Protein AF-A0A938CR39-F1 (afdb_monomer)

Radius of gyration: 12.02 Å; Cα contacts (8 Å, |Δi|>4): 51; chains: 1; bounding box: 31×24×24 Å

Foldseek 3Di:
DQDPVCCVVCVVVVVVCVVVVHDDDDDHDHCPPHVVVLVVCVVCVVVVPHDDDDDDDDDVRPSVD

Sequence (65 aa):
MGSQSDWPTMKHAADTLAALDVGAETFIVSAHRTPERLFEFAKSAKSKGFKVIIAGAGGAAHLPG

Secondary structure (DSSP, 8-state):
---GGGHHHHHHHHHHHHHTT---------TTT-HHHHHHHHHHHTTTT---------SS--S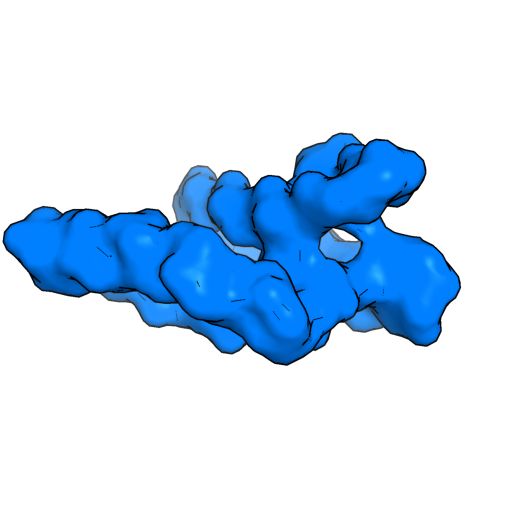--

Nearest PDB structures (foldseek):
  6o55-assembly1_A  TM=1.005E+00  e=5.098E-05  Legionella pneumophila subsp. pneumophila str. Philadelphia 1
  4zc8-assembly1_A  TM=1.002E+00  e=1.185E-04  Acetobacter aceti 1023
  5clh-assembly1_A  TM=1.002E+00  e=1.271E-04  Acetobacter aceti 1023
  3oow-assembly1_D  TM=1.006E+00  e=1.570E-04  Francisella tularensis subsp. tularensis
  2nsh-assembly1_A  TM=9.962E-01  e=2.95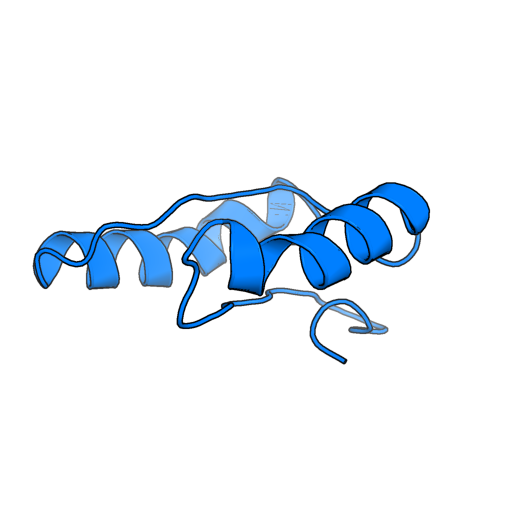6E-04  Escherichia coli

pLDDT: mean 97.73, std 0.87, range [94.0, 98.75]

Mean predicted aligned error: 1.89 Å

Solvent-accessible surface area (backbone atoms only — not comparable to full-atom values): 4099 Å² total; per-residue (Å²): 45,50,4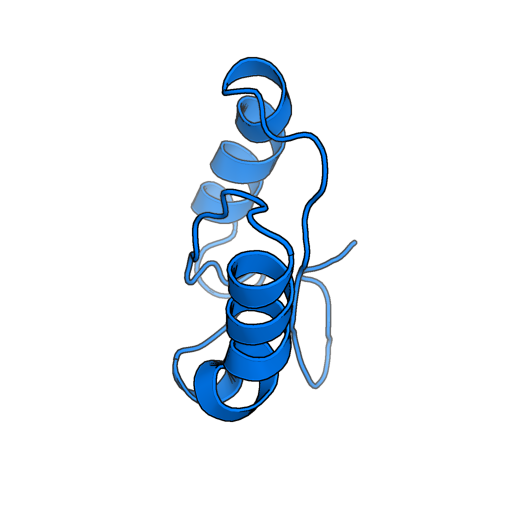4,78,86,47,41,86,64,52,45,57,57,52,54,51,31,53,75,68,75,44,90,83,86,89,60,79,48,20,55,87,84,36,44,66,62,40,52,53,46,66,73,42,35,62,81,74,64,55,87,77,84,84,61,51,63,70,88,87,53,58,61,70,113

Structure (mmCIF, N/CA/C/O backbone):
data_AF-A0A938CR39-F1
#
_entry.id   AF-A0A938CR39-F1
#
loop_
_atom_site.group_PDB
_atom_site.id
_atom_site.type_symbol
_atom_site.label_atom_id
_atom_site.label_alt_id
_atom_site.label_comp_id
_atom_site.label_asym_id
_atom_site.label_entity_id
_atom_site.label_seq_id
_atom_site.pdbx_PDB_ins_code
_atom_site.Cartn_x
_atom_site.Cartn_y
_atom_site.Cartn_z
_atom_site.occupancy
_atom_site.B_iso_or_equiv
_atom_site.auth_seq_id
_atom_site.auth_comp_id
_atom_site.auth_asym_id
_atom_site.auth_atom_id
_atom_site.pdbx_PDB_model_num
ATOM 1 N N . MET A 1 1 ? 2.949 0.940 -3.469 1.00 98.19 1 MET A N 1
ATOM 2 C CA . MET A 1 1 ? 3.935 0.175 -4.274 1.00 98.19 1 MET A CA 1
ATOM 3 C C . MET A 1 1 ? 4.746 1.123 -5.142 1.00 98.19 1 MET A C 1
ATOM 5 O O . MET A 1 1 ? 4.279 2.236 -5.371 1.00 98.19 1 MET A O 1
ATOM 9 N N . GLY A 1 2 ? 5.934 0.719 -5.596 1.00 97.62 2 GLY A N 1
ATOM 10 C CA . GLY A 1 2 ? 6.875 1.595 -6.308 1.00 97.62 2 GLY A CA 1
ATOM 11 C C . GLY A 1 2 ? 6.559 1.826 -7.789 1.00 97.62 2 GLY A C 1
ATOM 12 O O . GLY A 1 2 ? 6.998 2.829 -8.366 1.00 97.62 2 GLY A O 1
ATOM 13 N N . SER A 1 3 ? 5.816 0.908 -8.406 1.00 97.44 3 SER A N 1
ATOM 14 C CA . SER A 1 3 ? 5.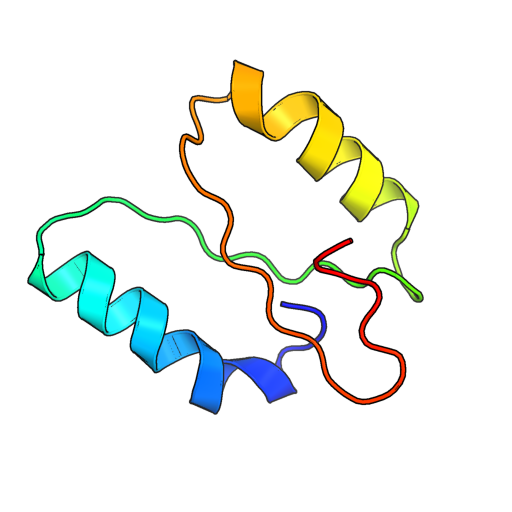530 0.874 -9.840 1.00 97.44 3 SER A CA 1
ATOM 15 C C . SER A 1 3 ? 4.166 0.243 -10.132 1.00 97.44 3 SER A C 1
ATOM 17 O O . SER A 1 3 ? 3.700 -0.608 -9.381 1.00 97.44 3 SER A O 1
ATOM 19 N N . GLN A 1 4 ? 3.549 0.589 -11.268 1.00 97.75 4 GLN A N 1
ATOM 20 C CA . GLN A 1 4 ? 2.363 -0.127 -11.770 1.00 97.75 4 GLN A CA 1
ATOM 21 C C . GLN A 1 4 ? 2.654 -1.610 -12.028 1.00 97.75 4 GLN A C 1
ATOM 23 O O . GLN A 1 4 ? 1.784 -2.453 -11.840 1.00 97.75 4 GLN A O 1
ATOM 28 N N . SER A 1 5 ? 3.895 -1.936 -12.401 1.00 98.06 5 SER A N 1
ATOM 29 C CA . SER A 1 5 ? 4.341 -3.318 -12.603 1.00 98.06 5 SER A CA 1
ATOM 30 C C . SER A 1 5 ? 4.269 -4.180 -11.338 1.00 98.06 5 SER A C 1
ATOM 32 O O . SER A 1 5 ? 4.269 -5.399 -11.454 1.00 98.06 5 SER A O 1
ATOM 34 N N . ASP A 1 6 ? 4.186 -3.577 -10.147 1.00 98.38 6 ASP A N 1
ATOM 35 C CA . ASP A 1 6 ? 4.048 -4.308 -8.881 1.00 98.38 6 ASP A CA 1
ATOM 36 C C . ASP A 1 6 ? 2.590 -4.740 -8.622 1.00 98.38 6 ASP A C 1
ATOM 38 O O . ASP A 1 6 ? 2.331 -5.602 -7.777 1.00 98.38 6 ASP A O 1
ATOM 42 N N . TRP A 1 7 ? 1.620 -4.148 -9.333 1.00 98.31 7 TRP A N 1
ATOM 43 C CA . TRP A 1 7 ? 0.190 -4.353 -9.091 1.00 98.31 7 TRP A CA 1
ATOM 44 C C . TRP A 1 7 ? -0.269 -5.812 -9.197 1.00 98.31 7 TRP A C 1
ATOM 46 O O . TRP A 1 7 ? -0.998 -6.245 -8.304 1.00 98.31 7 TRP A O 1
ATOM 56 N N . PRO A 1 8 ? 0.164 -6.617 -10.191 1.00 98.44 8 PRO A N 1
ATOM 57 C CA . PRO A 1 8 ? -0.243 -8.018 -10.276 1.00 98.44 8 PRO A CA 1
ATOM 58 C C . PRO A 1 8 ? 0.035 -8.822 -9.000 1.00 98.44 8 PRO A C 1
ATOM 60 O O . PRO A 1 8 ? -0.746 -9.723 -8.693 1.00 98.44 8 PRO A O 1
ATOM 63 N N . THR A 1 9 ? 1.085 -8.469 -8.249 1.00 98.50 9 THR A N 1
ATOM 64 C CA . THR A 1 9 ? 1.420 -9.058 -6.944 1.00 98.50 9 THR A CA 1
ATOM 65 C C . THR A 1 9 ? 0.657 -8.373 -5.812 1.00 98.50 9 THR A C 1
ATOM 67 O O . THR A 1 9 ? 0.026 -9.033 -4.990 1.00 98.50 9 THR A O 1
ATOM 70 N N . MET A 1 10 ? 0.676 -7.039 -5.770 1.00 98.50 10 MET A N 1
ATOM 71 C CA . MET A 1 10 ? 0.079 -6.274 -4.670 1.00 98.50 10 MET A CA 1
ATOM 72 C C . MET A 1 10 ? -1.448 -6.375 -4.609 1.00 98.50 10 MET A C 1
ATOM 74 O O . MET A 1 10 ? -2.009 -6.225 -3.522 1.00 98.50 10 MET A O 1
ATOM 78 N N . LYS A 1 11 ? -2.120 -6.682 -5.728 1.00 98.38 11 LYS A N 1
ATOM 79 C CA . LYS A 1 11 ? -3.576 -6.886 -5.760 1.00 98.38 11 LYS A CA 1
ATOM 80 C C . LYS A 1 11 ? -4.026 -7.984 -4.799 1.00 98.38 11 LYS A C 1
ATOM 82 O O . LYS A 1 11 ? -5.080 -7.856 -4.206 1.00 98.38 11 LYS A O 1
ATOM 87 N N . HIS A 1 12 ? -3.194 -9.001 -4.551 1.00 98.69 12 HIS A N 1
ATOM 88 C CA . HIS A 1 12 ? -3.534 -10.075 -3.617 1.00 98.69 12 HIS A CA 1
ATOM 89 C C . HIS A 1 12 ? -3.774 -9.552 -2.194 1.00 98.69 12 HIS A C 1
ATOM 91 O O . HIS A 1 12 ? -4.662 -10.045 -1.502 1.00 98.69 12 HIS A O 1
ATOM 97 N N . ALA A 1 13 ? -3.032 -8.523 -1.769 1.00 98.62 13 ALA A N 1
ATOM 98 C CA . ALA A 1 13 ? -3.272 -7.866 -0.488 1.00 98.62 13 ALA A CA 1
ATOM 99 C C . ALA A 1 13 ? -4.583 -7.065 -0.505 1.00 98.62 13 ALA A C 1
ATOM 101 O O . ALA A 1 13 ? -5.359 -7.162 0.439 1.00 98.62 13 ALA A O 1
ATOM 102 N N . ALA A 1 14 ? -4.850 -6.317 -1.581 1.00 98.44 14 ALA A N 1
ATOM 103 C CA . ALA A 1 14 ? -6.091 -5.555 -1.731 1.00 98.44 14 ALA A CA 1
ATOM 104 C C . ALA A 1 14 ? -7.329 -6.471 -1.744 1.00 98.44 14 ALA A C 1
ATOM 106 O O . ALA A 1 14 ? -8.270 -6.227 -0.995 1.00 98.44 14 ALA A O 1
ATOM 107 N N . ASP A 1 15 ? -7.286 -7.562 -2.513 1.00 98.62 15 ASP A N 1
ATOM 108 C CA . ASP A 1 15 ? -8.357 -8.558 -2.607 1.00 98.62 15 ASP A CA 1
ATOM 109 C C . ASP A 1 15 ? -8.603 -9.239 -1.251 1.00 98.62 15 ASP A C 1
ATOM 111 O O . ASP A 1 15 ? -9.748 -9.432 -0.845 1.00 98.62 15 ASP A O 1
ATOM 115 N N . THR A 1 16 ? -7.533 -9.559 -0.511 1.00 98.69 16 THR A N 1
ATOM 116 C CA . THR A 1 16 ? -7.641 -10.148 0.835 1.00 98.69 16 THR A CA 1
ATOM 117 C C . THR A 1 16 ? -8.278 -9.174 1.824 1.00 98.69 16 THR A C 1
ATOM 119 O O . THR A 1 16 ? -9.152 -9.568 2.591 1.00 98.69 16 THR A O 1
ATOM 122 N N . LEU A 1 17 ? -7.874 -7.899 1.809 1.00 98.62 17 LEU A N 1
ATOM 123 C CA . LEU A 1 1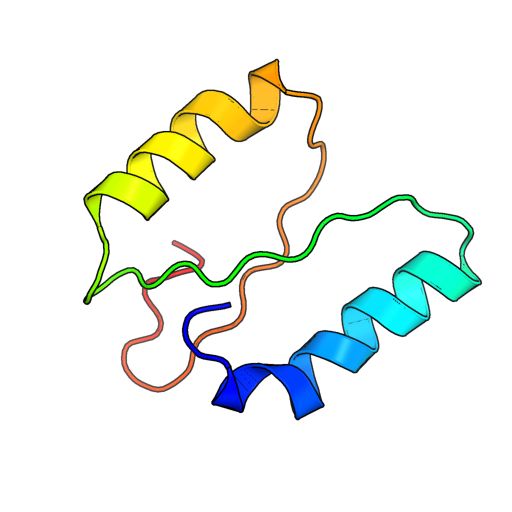7 ? -8.463 -6.874 2.676 1.00 98.62 17 LEU A CA 1
ATOM 124 C C . LEU A 1 17 ? -9.942 -6.648 2.343 1.00 98.62 17 LEU A C 1
ATOM 126 O O . LEU A 1 17 ? -10.759 -6.587 3.256 1.00 98.62 17 LEU A O 1
ATOM 130 N N . ALA A 1 18 ? -10.297 -6.616 1.056 1.00 98.38 18 ALA A N 1
ATOM 131 C CA . ALA A 1 18 ? -11.684 -6.514 0.616 1.00 98.38 18 ALA A CA 1
ATOM 132 C C . ALA A 1 18 ? -12.529 -7.717 1.074 1.00 98.38 18 ALA A C 1
ATOM 134 O O . ALA A 1 18 ? -13.635 -7.530 1.573 1.00 98.38 18 ALA A O 1
ATOM 135 N N . ALA A 1 19 ? -12.002 -8.943 0.977 1.00 98.75 19 ALA A N 1
ATOM 136 C CA . ALA A 1 19 ? -12.687 -10.150 1.452 1.00 98.75 19 ALA A CA 1
ATOM 137 C C . ALA A 1 19 ? -12.913 -10.169 2.976 1.00 98.75 19 ALA A C 1
ATOM 139 O O . ALA A 1 19 ? -13.816 -10.851 3.457 1.00 98.75 19 ALA A O 1
ATOM 140 N N . LEU A 1 20 ? -12.098 -9.427 3.729 1.00 98.62 20 LEU A N 1
ATOM 141 C CA . LEU A 1 20 ? -12.205 -9.266 5.180 1.00 98.62 20 LEU A CA 1
ATOM 142 C C . LEU A 1 20 ? -13.012 -8.023 5.595 1.00 98.62 20 LEU A C 1
ATOM 144 O O . LEU A 1 20 ? -13.069 -7.725 6.785 1.00 98.62 20 LEU A O 1
ATOM 148 N N . ASP A 1 21 ? -13.598 -7.297 4.637 1.00 98.38 21 ASP A N 1
ATOM 149 C CA . ASP A 1 21 ? -14.295 -6.020 4.849 1.00 98.38 21 ASP A CA 1
ATOM 150 C C . ASP A 1 21 ? -13.417 -4.949 5.533 1.00 98.38 21 ASP A C 1
ATOM 152 O O . ASP A 1 21 ? -13.848 -4.160 6.375 1.00 98.38 21 ASP A O 1
ATOM 156 N N . VAL A 1 22 ? -12.129 -4.922 5.174 1.00 98.44 22 VAL A N 1
ATOM 157 C CA . VAL A 1 22 ? -11.166 -3.924 5.648 1.00 98.44 22 VAL A CA 1
ATOM 158 C C . VAL A 1 22 ? -10.946 -2.877 4.561 1.00 98.44 22 VAL A C 1
ATOM 160 O O . VAL A 1 22 ? -10.306 -3.139 3.542 1.00 98.44 22 VAL A O 1
ATOM 163 N N . GLY A 1 23 ? -11.435 -1.657 4.799 1.00 97.62 23 GLY A N 1
ATOM 164 C CA . GLY A 1 23 ? -11.221 -0.522 3.901 1.00 97.62 23 GLY A CA 1
ATOM 165 C C . GLY A 1 23 ? -9.732 -0.209 3.703 1.00 97.62 23 GLY A C 1
ATOM 166 O O . GLY A 1 23 ? -8.983 -0.060 4.671 1.00 97.62 23 GLY A O 1
ATOM 167 N N . ALA A 1 24 ? -9.304 -0.092 2.444 1.00 98.00 24 ALA A N 1
ATOM 168 C CA . ALA A 1 24 ? -7.916 0.171 2.077 1.00 98.00 24 ALA A CA 1
ATOM 169 C C . ALA A 1 24 ? -7.812 1.096 0.857 1.00 98.00 24 ALA A C 1
ATOM 171 O O . ALA A 1 24 ? -8.657 1.072 -0.034 1.00 98.00 24 ALA A O 1
ATOM 172 N N . GLU A 1 25 ? -6.730 1.873 0.797 1.00 97.94 25 GLU A N 1
ATOM 173 C CA . GLU A 1 25 ? -6.392 2.728 -0.343 1.00 97.94 25 GLU A CA 1
ATOM 174 C C . GLU A 1 25 ? -5.073 2.275 -0.981 1.00 97.94 25 GLU A C 1
ATOM 176 O O . GLU A 1 25 ? -4.115 1.911 -0.292 1.00 97.94 25 GLU A O 1
ATOM 181 N N . THR A 1 26 ? -5.002 2.318 -2.312 1.00 97.56 26 THR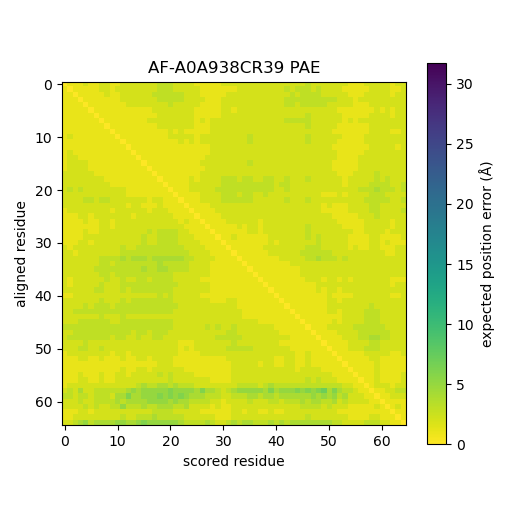 A N 1
ATOM 182 C CA . THR A 1 26 ? -3.821 1.892 -3.072 1.00 97.56 26 THR A CA 1
ATOM 183 C C . THR A 1 26 ? -3.121 3.077 -3.721 1.00 97.56 26 THR A C 1
ATOM 185 O O . THR A 1 26 ? -3.733 3.831 -4.474 1.00 97.56 26 THR A O 1
ATOM 188 N N . PHE A 1 27 ? -1.808 3.193 -3.510 1.00 97.06 27 PHE A N 1
ATOM 189 C CA . PHE A 1 27 ? -0.995 4.272 -4.072 1.00 97.06 27 PHE A CA 1
ATOM 190 C C . PHE A 1 27 ? 0.243 3.750 -4.808 1.00 97.06 27 PHE A C 1
ATOM 192 O O . PHE A 1 27 ? 0.886 2.774 -4.394 1.00 97.06 27 PHE A O 1
ATOM 199 N N . ILE A 1 28 ? 0.625 4.474 -5.863 1.00 97.44 28 ILE A N 1
ATOM 200 C CA . ILE A 1 28 ? 1.922 4.339 -6.533 1.00 97.44 28 ILE A CA 1
ATOM 201 C C . ILE A 1 28 ? 2.836 5.443 -6.003 1.00 97.44 28 ILE A C 1
ATOM 203 O O . ILE A 1 28 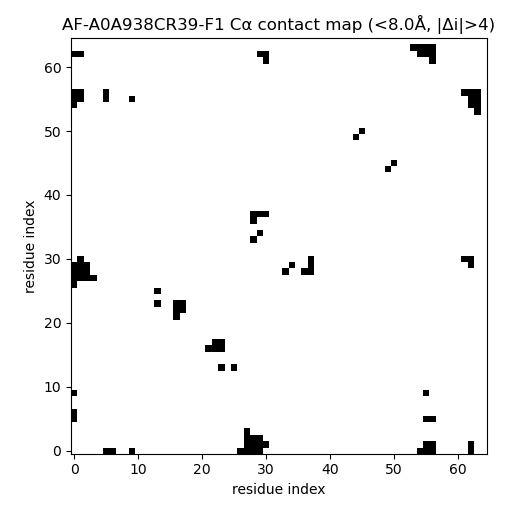? 2.612 6.625 -6.266 1.00 97.44 28 ILE A O 1
ATOM 207 N N . VAL A 1 29 ? 3.847 5.048 -5.234 1.00 97.31 29 VAL A N 1
ATOM 208 C CA . VAL A 1 29 ? 4.812 5.926 -4.565 1.00 97.31 29 VAL A CA 1
ATOM 209 C C . VAL A 1 29 ? 6.179 5.259 -4.653 1.00 97.31 29 VAL A C 1
ATOM 211 O O . VAL A 1 29 ? 6.353 4.146 -4.164 1.00 97.31 29 VAL A O 1
ATOM 214 N N . SER A 1 30 ? 7.144 5.920 -5.291 1.00 97.25 30 SER A N 1
ATOM 215 C CA . SER A 1 30 ? 8.498 5.393 -5.481 1.00 97.25 30 SER A CA 1
ATOM 216 C C . SER A 1 30 ? 9.487 6.093 -4.555 1.00 97.25 30 SER A C 1
ATOM 218 O O . SER A 1 30 ? 9.604 7.315 -4.606 1.00 97.25 30 SER A O 1
ATOM 220 N N . ALA A 1 31 ? 10.247 5.316 -3.779 1.00 97.62 31 ALA A N 1
ATOM 221 C CA . ALA A 1 31 ? 11.305 5.842 -2.915 1.00 97.62 31 ALA A CA 1
ATOM 222 C C . ALA A 1 31 ? 12.428 6.541 -3.699 1.00 97.62 31 ALA A C 1
ATOM 224 O O . ALA A 1 31 ? 12.993 7.517 -3.223 1.00 97.62 31 ALA A O 1
ATOM 225 N N . HIS A 1 32 ? 12.735 6.075 -4.916 1.00 97.56 32 HIS A N 1
ATOM 226 C CA . HIS A 1 32 ? 13.838 6.625 -5.715 1.00 97.56 32 HIS A CA 1
ATOM 227 C C . HIS A 1 32 ? 13.399 7.675 -6.733 1.00 97.56 32 HIS A C 1
ATOM 229 O O . HIS A 1 32 ? 14.176 8.567 -7.046 1.00 97.56 32 HIS A O 1
ATOM 235 N N . ARG A 1 33 ? 12.175 7.576 -7.274 1.00 97.56 33 ARG A N 1
ATOM 236 C CA . ARG A 1 33 ? 11.690 8.506 -8.314 1.00 97.56 33 ARG A CA 1
ATOM 237 C C . ARG A 1 33 ? 10.863 9.659 -7.761 1.00 97.56 33 ARG A C 1
ATOM 239 O O . ARG A 1 33 ? 10.832 10.722 -8.364 1.00 97.56 33 ARG A O 1
ATOM 246 N N . THR A 1 34 ? 10.169 9.447 -6.644 1.00 96.19 34 THR A N 1
ATOM 247 C CA . THR A 1 34 ? 9.281 10.445 -6.029 1.00 96.19 34 THR A CA 1
ATOM 248 C C . THR A 1 34 ? 9.483 10.489 -4.507 1.00 96.19 34 THR A C 1
ATOM 250 O O . THR A 1 34 ? 8.529 10.228 -3.765 1.00 96.19 34 THR A O 1
ATOM 253 N N . PRO A 1 35 ? 10.707 10.768 -4.017 1.00 97.31 35 PRO A N 1
ATOM 254 C CA . PRO A 1 35 ? 11.010 10.731 -2.586 1.00 97.31 35 PRO A CA 1
ATOM 255 C C . PRO A 1 35 ? 10.170 11.731 -1.778 1.00 97.31 35 PRO A C 1
ATOM 257 O O . PRO A 1 35 ? 9.708 11.403 -0.690 1.00 97.31 35 PRO A O 1
ATOM 260 N N . GLU A 1 36 ? 9.882 12.917 -2.317 1.00 97.62 36 GLU A N 1
ATOM 261 C CA . GLU A 1 36 ? 9.048 13.920 -1.636 1.00 97.62 36 GLU A CA 1
ATOM 262 C C . GLU A 1 36 ? 7.630 13.403 -1.370 1.00 97.62 36 GLU A C 1
ATOM 264 O O . GLU A 1 36 ? 7.170 13.420 -0.229 1.0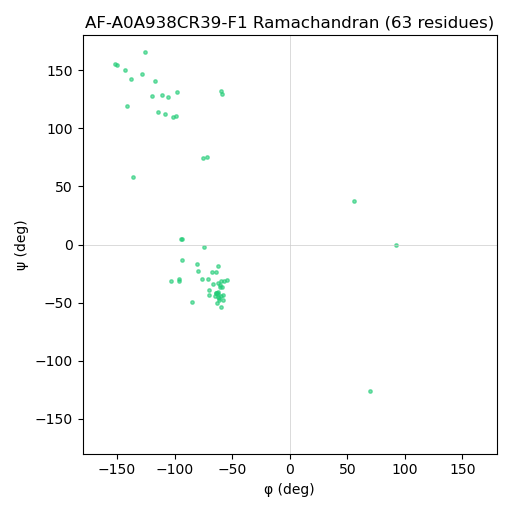0 97.62 36 GLU A O 1
ATOM 269 N N . ARG A 1 37 ? 6.983 12.811 -2.385 1.00 96.81 37 ARG A N 1
ATOM 270 C CA . ARG A 1 37 ? 5.662 12.178 -2.245 1.00 96.81 37 ARG A CA 1
ATOM 271 C C . ARG A 1 37 ? 5.667 11.057 -1.201 1.00 96.81 37 ARG A C 1
ATOM 273 O O . ARG A 1 37 ? 4.674 10.880 -0.496 1.00 96.81 37 ARG A O 1
ATOM 280 N N . LEU A 1 38 ? 6.761 10.294 -1.099 1.00 97.88 38 LEU A N 1
ATOM 281 C CA . LEU A 1 38 ? 6.926 9.280 -0.054 1.00 97.88 38 LEU A CA 1
ATOM 282 C C . LEU A 1 38 ? 6.939 9.921 1.334 1.00 97.88 38 LEU A C 1
ATOM 284 O O . LEU A 1 38 ? 6.170 9.503 2.201 1.00 97.88 38 LEU A O 1
ATOM 288 N N . PHE A 1 39 ? 7.754 10.956 1.538 1.00 97.81 39 PHE A N 1
ATOM 289 C CA . PHE A 1 39 ? 7.827 11.646 2.824 1.00 97.81 39 PHE A CA 1
ATOM 290 C C . PHE A 1 39 ? 6.504 12.314 3.208 1.00 97.81 39 PHE A C 1
ATOM 292 O O . PHE A 1 39 ? 6.092 12.227 4.365 1.00 97.81 39 PHE A O 1
ATOM 299 N N . GLU A 1 40 ? 5.816 12.949 2.262 1.00 97.81 40 GLU A N 1
ATOM 300 C CA . GLU A 1 40 ? 4.497 13.549 2.488 1.00 97.81 40 GLU A CA 1
ATOM 301 C C . GLU A 1 40 ? 3.449 12.505 2.883 1.00 97.81 40 GLU A C 1
ATOM 303 O O . GLU A 1 40 ? 2.686 12.707 3.838 1.00 97.81 40 GLU A O 1
ATOM 308 N N . PHE A 1 41 ? 3.421 11.366 2.185 1.00 97.56 41 PHE A N 1
ATOM 309 C CA . PHE A 1 41 ? 2.545 10.256 2.542 1.00 97.56 41 PHE A CA 1
ATOM 310 C C . PHE A 1 41 ? 2.860 9.756 3.955 1.00 97.56 41 PHE A C 1
ATOM 312 O O . PHE A 1 41 ? 1.971 9.749 4.803 1.00 97.56 41 PHE A O 1
ATOM 319 N N . ALA A 1 42 ? 4.122 9.423 4.240 1.00 97.06 42 ALA A N 1
ATOM 320 C CA . ALA A 1 42 ? 4.534 8.867 5.527 1.00 97.06 42 ALA A CA 1
ATOM 321 C C . ALA A 1 42 ? 4.223 9.808 6.705 1.00 97.06 42 ALA A C 1
ATOM 323 O O . ALA A 1 42 ? 3.665 9.374 7.714 1.00 97.06 42 ALA A O 1
ATOM 324 N N . LYS A 1 43 ? 4.505 11.111 6.562 1.00 98.00 43 LYS A N 1
ATOM 325 C CA . LYS A 1 43 ? 4.225 12.120 7.600 1.00 98.00 43 LYS A CA 1
ATOM 326 C C . LYS A 1 43 ? 2.727 12.328 7.839 1.00 98.00 43 LYS A C 1
ATOM 328 O O . LYS A 1 43 ? 2.328 12.593 8.971 1.00 98.00 43 LYS A O 1
ATOM 333 N N . SER A 1 44 ? 1.899 12.221 6.796 1.00 97.94 44 SER A N 1
ATOM 334 C CA . SER A 1 44 ? 0.449 12.458 6.892 1.00 97.94 44 SER A CA 1
ATOM 335 C C . SER A 1 44 ? -0.386 11.199 7.143 1.00 97.94 44 SER A C 1
ATOM 337 O O . SER A 1 44 ? -1.555 11.316 7.504 1.00 97.94 44 SER A O 1
ATOM 339 N N . ALA A 1 45 ? 0.174 9.996 6.988 1.00 97.81 45 ALA A N 1
ATOM 340 C CA . ALA A 1 45 ? -0.599 8.755 7.034 1.00 97.81 45 ALA A CA 1
ATOM 341 C C . ALA A 1 45 ? -1.359 8.579 8.360 1.00 97.81 45 ALA A C 1
ATOM 343 O O . ALA A 1 45 ? -2.566 8.336 8.375 1.00 97.81 45 ALA A O 1
ATOM 344 N N . LYS A 1 46 ? -0.676 8.782 9.492 1.00 97.88 46 LYS A N 1
ATOM 345 C CA . LYS A 1 46 ? -1.289 8.624 10.817 1.00 97.88 46 LYS A CA 1
ATOM 346 C C . LYS A 1 46 ? -2.415 9.633 11.065 1.00 97.88 46 LYS A C 1
ATOM 348 O O . LYS A 1 46 ? -3.451 9.253 11.604 1.00 97.88 46 LYS A O 1
ATOM 353 N N . SER A 1 47 ? -2.231 10.899 10.676 1.00 98.25 47 SER A N 1
ATOM 354 C CA . SER A 1 47 ? -3.255 11.939 10.863 1.00 98.25 47 SER A CA 1
ATOM 355 C C . SER A 1 47 ? -4.458 11.747 9.941 1.00 98.25 47 SER A C 1
ATOM 357 O O . SER A 1 47 ? -5.575 12.059 10.339 1.00 98.25 47 SER A O 1
ATOM 359 N N . LYS A 1 48 ? -4.254 11.155 8.759 1.00 97.62 48 LYS A N 1
ATOM 360 C CA . LYS A 1 48 ? -5.323 10.724 7.842 1.00 97.62 48 LYS A CA 1
ATOM 361 C C . LYS A 1 48 ? -6.062 9.461 8.300 1.00 97.62 48 LYS A C 1
ATOM 363 O O . LYS A 1 48 ? -7.004 9.040 7.645 1.00 97.62 48 LYS A O 1
ATOM 368 N N . GLY A 1 49 ? -5.659 8.859 9.420 1.00 98.06 49 GLY A N 1
ATOM 369 C CA . GLY A 1 49 ? -6.357 7.725 10.023 1.00 98.06 49 GLY A CA 1
ATOM 370 C C . GLY A 1 49 ? -5.858 6.346 9.591 1.00 98.06 49 GLY A C 1
ATOM 371 O O . GLY A 1 49 ? -6.358 5.355 10.129 1.00 98.06 49 GLY A O 1
ATOM 372 N N . PHE A 1 50 ? -4.847 6.254 8.717 1.00 98.06 50 PHE A N 1
ATOM 373 C CA . PHE A 1 50 ? -4.243 4.970 8.353 1.00 98.06 50 PHE A CA 1
ATOM 374 C C . PHE A 1 50 ? -3.660 4.276 9.592 1.00 98.06 50 PHE A C 1
ATOM 376 O O . PHE A 1 50 ? -2.955 4.889 10.399 1.00 98.06 50 PHE A O 1
ATOM 383 N N . LYS A 1 51 ? -3.969 2.984 9.748 1.00 98.00 51 LYS A N 1
ATOM 384 C CA . LYS A 1 51 ? -3.516 2.156 10.881 1.00 98.00 51 LYS A CA 1
ATOM 385 C C . LYS A 1 51 ? -2.370 1.221 10.514 1.00 98.00 51 LYS A C 1
ATOM 387 O O . LYS A 1 51 ? -1.527 0.937 11.355 1.00 98.00 51 LYS A O 1
ATOM 392 N N . VAL A 1 52 ? -2.343 0.764 9.264 1.00 98.06 52 VAL A N 1
ATOM 393 C CA . VAL A 1 52 ? -1.359 -0.177 8.720 1.00 98.06 52 VAL A CA 1
ATOM 394 C C . VAL A 1 52 ? -0.953 0.306 7.331 1.00 98.06 52 VAL A C 1
ATOM 396 O O . VAL A 1 52 ? -1.787 0.819 6.586 1.00 98.06 52 VAL A O 1
ATOM 399 N N . ILE A 1 53 ? 0.325 0.146 6.983 1.00 98.00 53 ILE A N 1
ATOM 400 C CA . ILE A 1 53 ? 0.862 0.431 5.648 1.00 98.00 53 ILE A CA 1
ATOM 401 C C . ILE A 1 53 ? 1.443 -0.866 5.089 1.00 98.00 53 ILE A C 1
ATOM 403 O O . ILE A 1 53 ? 2.276 -1.499 5.730 1.00 98.00 53 ILE A O 1
ATOM 407 N N . ILE A 1 54 ? 1.023 -1.239 3.879 1.00 98.44 54 ILE A N 1
ATOM 408 C CA . ILE A 1 54 ? 1.591 -2.361 3.125 1.00 98.44 54 IL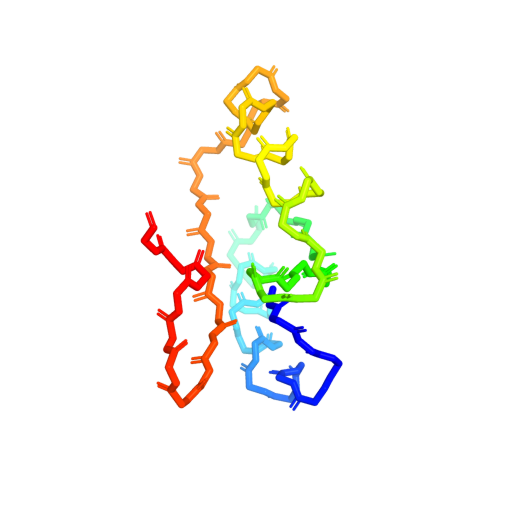E A CA 1
ATOM 409 C C . ILE A 1 54 ? 2.394 -1.782 1.952 1.00 98.44 54 ILE A C 1
ATOM 411 O O . ILE A 1 54 ? 1.831 -1.195 1.024 1.00 98.44 54 ILE A O 1
ATOM 415 N N . ALA A 1 55 ? 3.718 -1.939 1.984 1.00 98.25 55 ALA A N 1
ATOM 416 C CA . ALA A 1 55 ? 4.630 -1.379 0.989 1.00 98.25 55 ALA A CA 1
ATOM 417 C C . ALA A 1 55 ? 5.330 -2.484 0.179 1.00 98.25 55 ALA A C 1
ATOM 419 O O . ALA A 1 55 ? 6.138 -3.234 0.710 1.00 98.25 55 ALA A O 1
ATOM 420 N N . GLY A 1 56 ? 5.035 -2.564 -1.123 1.00 97.94 56 GLY A N 1
ATOM 421 C CA . GLY A 1 56 ? 5.725 -3.456 -2.064 1.00 97.94 56 GLY A CA 1
ATOM 422 C C . GLY A 1 56 ? 6.817 -2.739 -2.860 1.00 97.94 56 GLY A C 1
ATOM 423 O O . GLY A 1 56 ? 6.552 -1.674 -3.431 1.00 97.94 56 GLY A O 1
ATOM 424 N N . ALA A 1 57 ? 8.013 -3.332 -2.906 1.00 97.88 57 ALA A N 1
ATOM 425 C CA . ALA A 1 57 ? 9.154 -2.907 -3.719 1.00 97.88 57 ALA A CA 1
ATOM 426 C C . ALA A 1 57 ? 10.057 -4.107 -4.067 1.00 97.88 57 ALA A C 1
ATOM 428 O O . ALA A 1 57 ? 10.079 -5.094 -3.336 1.00 97.88 57 ALA A O 1
ATOM 429 N N . GLY A 1 58 ? 10.816 -4.006 -5.162 1.00 96.56 58 GLY A N 1
ATOM 430 C CA . GLY A 1 58 ? 11.813 -4.998 -5.586 1.00 96.56 58 GLY A CA 1
ATOM 431 C C . GLY A 1 58 ? 13.197 -4.376 -5.816 1.00 96.56 58 GLY A C 1
ATOM 432 O O . GLY A 1 58 ? 13.324 -3.154 -5.905 1.00 96.56 58 GLY A O 1
ATOM 433 N N . GLY A 1 59 ? 14.239 -5.210 -5.916 1.00 95.38 59 GLY A N 1
ATOM 434 C CA . GLY A 1 59 ? 15.629 -4.756 -6.065 1.00 95.38 59 GLY A CA 1
ATOM 435 C C . GLY A 1 59 ? 16.155 -4.088 -4.789 1.00 95.38 59 GLY A C 1
ATOM 436 O O . GLY A 1 59 ? 16.071 -4.671 -3.711 1.00 95.38 59 GLY A O 1
ATOM 437 N N . ALA A 1 60 ? 16.670 -2.858 -4.897 1.00 95.06 60 ALA A N 1
ATOM 438 C CA . ALA A 1 60 ? 17.023 -2.023 -3.742 1.00 95.06 60 ALA A CA 1
ATOM 439 C C . ALA A 1 60 ? 15.749 -1.512 -3.033 1.00 95.06 60 ALA A C 1
ATOM 441 O O . ALA A 1 60 ? 15.327 -0.369 -3.209 1.00 95.06 60 ALA A O 1
ATOM 442 N N . ALA A 1 61 ? 15.079 -2.393 -2.289 1.00 96.06 61 ALA A N 1
ATOM 443 C CA . ALA A 1 61 ? 13.719 -2.206 -1.787 1.00 96.06 61 ALA A CA 1
ATOM 444 C C . ALA A 1 61 ? 13.625 -1.222 -0.600 1.00 96.06 61 ALA A C 1
ATOM 446 O O . ALA A 1 61 ? 13.402 -1.619 0.538 1.00 96.06 61 ALA A O 1
ATOM 447 N N . HIS A 1 62 ? 13.754 0.078 -0.877 1.00 97.62 62 HIS A N 1
ATOM 448 C CA . HIS A 1 62 ? 13.745 1.145 0.140 1.00 97.62 62 HIS A CA 1
ATOM 449 C C . HIS A 1 62 ? 12.368 1.777 0.382 1.00 97.62 62 HIS A C 1
ATOM 451 O O . HIS A 1 62 ? 12.271 2.767 1.086 1.00 97.62 62 HIS A O 1
ATOM 457 N N . LEU A 1 63 ? 11.298 1.278 -0.245 1.00 97.44 63 LEU A N 1
ATOM 458 C CA . LEU A 1 63 ? 9.960 1.824 0.006 1.00 97.44 63 LEU A CA 1
ATOM 459 C C . LEU A 1 63 ? 9.418 1.493 1.412 1.00 97.44 63 LEU A C 1
ATOM 461 O O . LEU A 1 63 ? 8.745 2.356 1.969 1.00 97.44 63 LEU A O 1
ATOM 465 N N . PRO A 1 64 ? 9.626 0.279 1.969 1.00 97.31 64 PRO A N 1
ATOM 466 C CA . PRO A 1 64 ? 9.064 -0.061 3.278 1.00 97.31 64 PRO A CA 1
ATOM 467 C C . PRO A 1 64 ? 9.795 0.553 4.477 1.00 97.31 64 PRO A C 1
ATOM 469 O O . PRO A 1 64 ? 9.160 0.735 5.513 1.00 97.31 64 PRO A O 1
ATOM 472 N N . GLY A 1 65 ? 11.108 0.782 4.355 1.00 94.00 65 GLY A N 1
ATOM 473 C CA . GLY A 1 65 ? 11.961 1.330 5.417 1.00 94.00 65 GLY A CA 1
ATOM 474 C C . GLY A 1 65 ? 11.976 2.846 5.399 1.00 94.00 65 GLY A C 1
ATOM 475 O O . GLY A 1 65 ? 11.877 3.432 6.497 1.00 94.00 65 GLY A O 1
#